Protein AF-A0A6I2RFL5-F1 (afdb_monomer)

Mean predicted aligned error: 3.1 Å

Solvent-accessible surface area (backbone atoms only — not comparable to full-atom values): 4658 Å² total; per-residue (Å²): 130,87,79,70,62,72,44,50,30,35,73,44,61,92,86,54,81,52,59,73,37,42,39,21,48,89,85,39,69,56,56,72,73,45,71,39,38,31,60,52,101,92,42,79,43,81,38,29,34,33,68,45,88,92,40,65,39,71,77,16,40,22,25,62,34,86,96,48,57,72,40,66,53,68,68,36,40,30,33,112

Foldseek 3Di:
DPDWDKWFWAFADPPQPPQFGFIDTVNDGDDQQDWWFWQDPVGTDIWGKHAQPVHGGQQRIATCDPPRTSPRRHGIITTD

pLDDT: mean 95.17, std 8.49, range [47.12, 98.69]

Radius of gyration: 12.46 Å; Cα contacts (8 Å, |Δi|>4): 160; chains: 1; bounding box: 41×19×35 Å

Nearest PDB structures (foldseek):
  2dpy-assembly2_B  TM=3.932E-01  e=3.420E-01  Salmonella enterica subsp. enterica serovar Typhimurium
  4tmz-assembly1_B  TM=4.023E-01  e=3.050E+00  Thermochaetoides thermophila
  4zv4-assembly2_B  TM=3.305E-01  e=2.060E+00  Pseudomonas aeruginosa PAO1
  4ncf-assembly2_B  TM=3.402E-01  e=5.346E+00  Saccharomyces cerevisiae S288C
  4aca-assembly1_A  TM=3.030E-01  e=8.857E+00  Methanococcus maripaludis

Sequence (80 aa):
MRQTRISQIKLPSPDDHDPHPRLLLNGYGIHAGSSYTALLPDGWHDITLEVAWDITGPACWYISTPGFAGISPVGLFVRR

Secondary structure (DSSP, 8-state):
---PPEEEEEPPPTT---SSPPPEETTEEPPTTEEEEEEETTEEEEEEEEE-TTS-SGGGEEE-STTSTT---TT-EEE-

Organism: Flavonifractor plautii (NCBI:txid292800)

Structure (mmCIF, N/CA/C/O backbone):
data_AF-A0A6I2RFL5-F1
#
_entry.id   AF-A0A6I2RFL5-F1
#
loop_
_atom_site.group_PDB
_atom_site.id
_atom_site.type_symbol
_atom_site.label_atom_id
_atom_site.label_alt_id
_atom_site.label_comp_id
_atom_site.label_asym_id
_atom_site.label_entity_id
_atom_site.label_seq_id
_atom_site.pdbx_PDB_ins_code
_atom_site.Cartn_x
_atom_site.Cartn_y
_atom_site.Cartn_z
_atom_site.occupancy
_atom_site.B_iso_or_equiv
_atom_site.auth_seq_id
_atom_site.auth_comp_id
_atom_site.auth_asym_id
_atom_site.auth_atom_id
_atom_site.pdbx_PDB_model_num
ATOM 1 N N . MET A 1 1 ? -28.990 3.270 6.831 1.00 47.12 1 MET A N 1
ATOM 2 C CA . MET A 1 1 ? -27.568 3.395 7.223 1.00 47.12 1 MET A CA 1
ATOM 3 C C . MET A 1 1 ? -26.725 3.119 5.989 1.00 47.12 1 MET A C 1
ATOM 5 O O . MET A 1 1 ? -26.981 2.122 5.326 1.00 47.12 1 MET A O 1
ATOM 9 N N . ARG A 1 2 ? -25.812 4.016 5.601 1.00 55.19 2 ARG A N 1
ATOM 10 C CA . ARG A 1 2 ? -24.927 3.783 4.448 1.00 55.19 2 ARG A CA 1
ATOM 11 C C . ARG A 1 2 ? -23.930 2.696 4.856 1.00 55.19 2 ARG A C 1
ATOM 13 O O . ARG A 1 2 ? -23.205 2.879 5.824 1.00 55.19 2 ARG A O 1
ATOM 20 N N . GLN A 1 3 ? -23.951 1.553 4.181 1.00 66.44 3 GLN A N 1
ATOM 21 C CA . GLN A 1 3 ? -23.028 0.458 4.460 1.00 66.44 3 GLN A CA 1
ATOM 22 C C . GLN A 1 3 ? -21.641 0.873 3.955 1.00 66.44 3 GLN A C 1
ATOM 24 O O . GLN A 1 3 ? -21.461 1.075 2.752 1.00 66.44 3 GLN A O 1
ATOM 29 N N . THR A 1 4 ? -20.682 1.077 4.860 1.00 75.50 4 THR A N 1
ATOM 30 C CA . THR A 1 4 ? -19.310 1.421 4.477 1.00 75.50 4 THR A CA 1
ATOM 31 C C . THR A 1 4 ? -18.708 0.234 3.732 1.00 75.50 4 THR A C 1
ATOM 33 O O . THR A 1 4 ? -18.615 -0.863 4.284 1.00 75.50 4 THR A O 1
A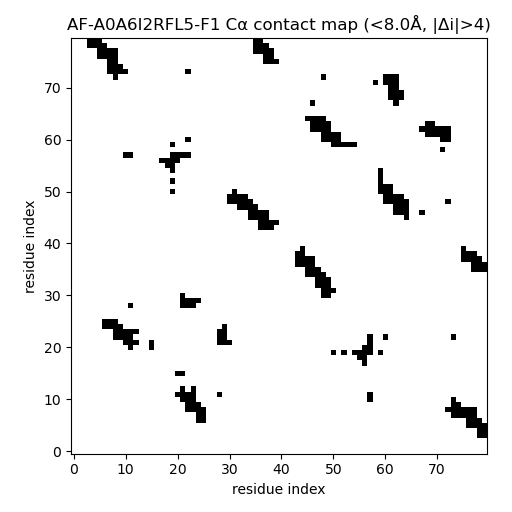TOM 36 N N . ARG A 1 5 ? -18.346 0.420 2.459 1.00 88.38 5 ARG A N 1
ATOM 37 C CA . ARG A 1 5 ? -17.745 -0.661 1.671 1.00 88.38 5 ARG A CA 1
ATOM 38 C C . ARG A 1 5 ? -16.302 -0.846 2.119 1.00 88.38 5 ARG A C 1
ATOM 40 O O . ARG A 1 5 ? -15.488 0.060 1.969 1.00 88.38 5 ARG A O 1
ATOM 47 N N . ILE A 1 6 ? -16.017 -2.023 2.663 1.00 95.94 6 ILE A N 1
ATOM 48 C CA . ILE A 1 6 ? -14.662 -2.470 2.977 1.00 95.94 6 ILE A CA 1
ATOM 49 C C . ILE A 1 6 ? -14.112 -3.179 1.745 1.00 95.94 6 ILE A C 1
ATOM 51 O O . ILE A 1 6 ? -14.820 -3.946 1.088 1.00 95.94 6 ILE A O 1
ATOM 55 N N . SER A 1 7 ? -12.866 -2.905 1.384 1.00 96.56 7 SER A N 1
ATOM 56 C CA . SER A 1 7 ? -12.240 -3.475 0.193 1.00 96.56 7 SER A CA 1
ATOM 57 C C . SER A 1 7 ? -10.744 -3.623 0.395 1.00 96.56 7 SER A C 1
ATOM 59 O O . SER A 1 7 ? -10.141 -2.859 1.138 1.00 96.56 7 SER A O 1
ATOM 61 N N . GLN A 1 8 ? -10.153 -4.627 -0.243 1.00 98.12 8 GLN A N 1
ATOM 62 C CA . GLN A 1 8 ? -8.731 -4.902 -0.104 1.00 98.12 8 GLN A CA 1
ATOM 63 C C . GLN A 1 8 ? -7.933 -4.166 -1.179 1.00 98.12 8 GLN A C 1
ATOM 65 O O . GLN A 1 8 ? -8.330 -4.171 -2.349 1.00 98.12 8 GLN A O 1
ATOM 70 N N . ILE A 1 9 ? -6.803 -3.579 -0.791 1.00 98.38 9 ILE A N 1
ATOM 71 C CA . ILE A 1 9 ? -5.809 -3.055 -1.728 1.00 98.38 9 ILE A CA 1
ATOM 72 C C . ILE A 1 9 ? -5.097 -4.238 -2.385 1.00 98.38 9 ILE A C 1
ATOM 74 O O . ILE A 1 9 ? -4.567 -5.119 -1.705 1.00 98.38 9 ILE A O 1
ATOM 78 N N . LYS A 1 10 ? -5.081 -4.259 -3.713 1.00 98.50 10 LYS A N 1
ATOM 79 C CA . LYS A 1 10 ? -4.482 -5.316 -4.528 1.00 98.50 10 LYS A CA 1
ATOM 80 C C . LYS A 1 10 ? -3.280 -4.793 -5.300 1.00 98.50 10 LYS A C 1
ATOM 82 O O . LYS A 1 10 ? -3.119 -3.586 -5.488 1.00 98.50 10 LYS A O 1
ATOM 87 N N . LEU A 1 11 ? -2.468 -5.735 -5.770 1.00 98.38 11 LEU A N 1
ATOM 88 C CA . LEU A 1 11 ? -1.412 -5.460 -6.736 1.00 98.38 11 LEU A CA 1
ATOM 89 C C . LEU A 1 11 ? -1.977 -4.778 -8.001 1.00 98.38 11 LEU A C 1
ATOM 91 O O . LEU A 1 11 ? -3.179 -4.898 -8.269 1.00 98.38 11 LEU A O 1
ATOM 95 N N . PRO A 1 12 ? -1.123 -4.073 -8.762 1.00 98.00 12 PRO A N 1
ATOM 96 C CA . PRO A 1 12 ? -1.483 -3.507 -10.055 1.00 98.00 12 PRO A CA 1
ATOM 97 C C . PRO A 1 12 ? -1.957 -4.565 -11.052 1.00 98.00 12 PRO A C 1
ATOM 99 O O . PRO A 1 12 ? -1.813 -5.771 -10.830 1.00 98.00 12 PRO A O 1
ATOM 102 N N . SER A 1 13 ? -2.497 -4.102 -12.180 1.00 96.00 13 SER A N 1
ATOM 103 C CA . SER A 1 13 ? -2.741 -4.987 -13.319 1.00 96.00 13 SER A CA 1
ATOM 104 C C . SER A 1 13 ? -1.421 -5.631 -13.770 1.00 96.00 13 SER A C 1
ATOM 106 O O . SER A 1 13 ? -0.427 -4.914 -13.869 1.00 96.00 13 SER A O 1
ATOM 108 N N . PRO A 1 14 ? -1.383 -6.936 -14.096 1.00 94.19 14 PRO A N 1
ATOM 109 C CA . PRO A 1 14 ? -0.208 -7.559 -14.712 1.00 94.19 14 PRO A CA 1
ATOM 110 C C . PRO A 1 14 ? 0.215 -6.905 -16.039 1.00 94.19 14 PRO A C 1
ATOM 112 O O . PRO A 1 14 ? 1.381 -6.987 -16.414 1.00 94.19 14 PRO A O 1
ATOM 115 N N . ASP A 1 15 ? -0.727 -6.246 -16.719 1.00 95.94 15 ASP A N 1
ATOM 116 C CA . ASP A 1 15 ? -0.504 -5.524 -17.978 1.00 95.94 15 ASP A CA 1
ATOM 117 C C . ASP A 1 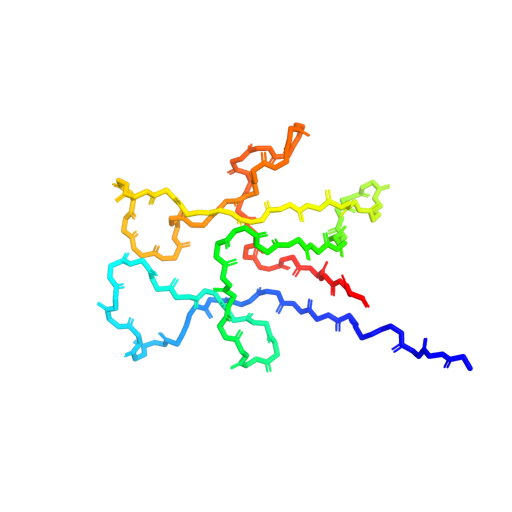15 ? -0.076 -4.056 -17.767 1.00 95.94 15 ASP A C 1
ATOM 119 O O . ASP A 1 15 ? 0.107 -3.315 -18.731 1.00 95.94 15 ASP A O 1
ATOM 123 N N . ASP A 1 16 ? 0.042 -3.600 -16.514 1.00 94.81 16 ASP A N 1
ATOM 124 C CA . ASP A 1 16 ? 0.586 -2.279 -16.193 1.00 94.81 16 ASP A CA 1
ATOM 125 C C . ASP A 1 16 ? 2.119 -2.354 -16.184 1.00 94.81 16 ASP A C 1
ATOM 127 O O . ASP A 1 16 ? 2.729 -3.008 -15.335 1.00 94.81 16 ASP A O 1
ATOM 131 N N . HIS A 1 17 ? 2.738 -1.711 -17.172 1.00 95.19 17 HIS A N 1
ATOM 132 C CA . HIS A 1 17 ? 4.190 -1.673 -17.356 1.00 95.19 17 HIS A CA 1
ATOM 133 C C . HIS A 1 17 ? 4.811 -0.341 -16.921 1.00 95.19 17 HIS A C 1
ATOM 135 O O . HIS A 1 17 ? 5.985 -0.093 -17.208 1.00 95.19 17 HIS A O 1
ATOM 141 N N . ASP A 1 18 ? 4.043 0.528 -16.256 1.00 96.62 18 ASP A N 1
ATOM 142 C CA . ASP A 1 18 ? 4.587 1.746 -15.667 1.00 96.62 18 ASP A CA 1
ATOM 143 C C . ASP A 1 18 ? 5.633 1.390 -14.585 1.00 96.62 18 ASP A C 1
ATOM 145 O O . ASP A 1 18 ? 5.423 0.443 -13.818 1.00 96.62 18 ASP A O 1
ATOM 149 N N . PRO A 1 19 ? 6.773 2.104 -14.493 1.00 96.81 19 PRO A N 1
ATOM 150 C CA . PRO A 1 19 ? 7.751 1.897 -13.423 1.00 96.81 19 PRO A CA 1
ATOM 151 C C . PRO A 1 19 ? 7.174 2.085 -12.012 1.00 96.81 19 PRO A C 1
ATOM 153 O O . PRO A 1 19 ? 7.672 1.468 -11.068 1.00 96.81 19 PRO A O 1
ATOM 156 N N . HIS A 1 20 ? 6.115 2.889 -11.874 1.00 97.44 20 HIS A N 1
ATOM 157 C CA . HIS A 1 20 ? 5.392 3.194 -10.640 1.00 97.44 20 HIS A CA 1
ATOM 158 C C . HIS A 1 20 ? 3.899 2.833 -10.794 1.00 97.44 20 HIS A C 1
ATOM 160 O O . HIS A 1 20 ? 3.020 3.701 -10.726 1.00 97.44 20 HIS A O 1
ATOM 166 N N . PRO A 1 21 ? 3.586 1.537 -10.987 1.00 97.88 21 PRO A N 1
ATOM 167 C CA . PRO A 1 21 ? 2.259 1.080 -11.389 1.00 97.88 21 PRO A CA 1
ATOM 168 C C . PRO A 1 21 ? 1.238 1.292 -10.269 1.00 97.88 21 PRO A C 1
ATOM 170 O O . PRO A 1 21 ? 1.573 1.241 -9.081 1.00 97.88 21 PRO A O 1
ATOM 173 N N . ARG A 1 22 ? -0.037 1.504 -10.607 1.00 97.88 22 ARG A N 1
ATOM 174 C CA . ARG A 1 22 ? -1.053 1.823 -9.586 1.00 97.88 22 ARG A CA 1
ATOM 175 C C . ARG A 1 22 ? -1.574 0.575 -8.889 1.00 97.88 22 ARG A C 1
ATOM 177 O O . ARG A 1 22 ? -2.089 -0.335 -9.533 1.00 97.88 22 ARG A O 1
ATOM 184 N N . LEU A 1 23 ? -1.555 0.577 -7.555 1.00 98.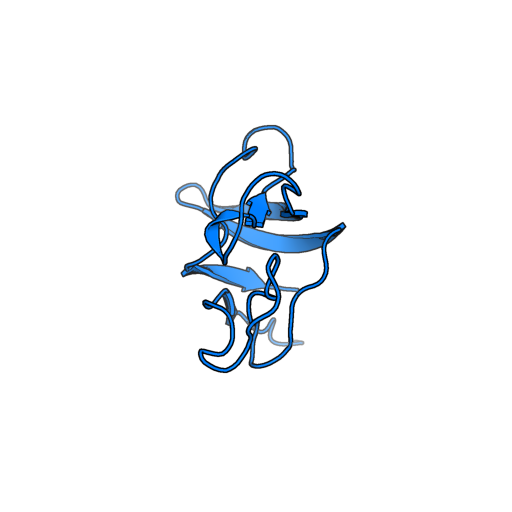44 23 LEU A N 1
ATOM 185 C CA . LEU A 1 23 ? -2.305 -0.409 -6.772 1.00 98.44 23 LEU A CA 1
ATOM 186 C C . LEU A 1 23 ? -3.805 -0.292 -7.053 1.00 98.44 23 LEU A C 1
ATOM 188 O O . LEU A 1 23 ? -4.306 0.790 -7.361 1.00 98.44 23 LEU A O 1
ATOM 192 N N . LEU A 1 24 ? -4.532 -1.398 -6.911 1.00 98.25 24 LEU A N 1
ATOM 193 C CA . LEU A 1 24 ? -5.955 -1.457 -7.234 1.00 98.25 24 LEU A CA 1
ATOM 194 C C . LEU A 1 24 ? -6.818 -1.513 -5.975 1.00 98.25 24 LEU A C 1
ATOM 196 O O . LEU A 1 24 ? -6.610 -2.347 -5.097 1.00 98.25 24 LEU A O 1
ATOM 200 N N . LEU A 1 25 ? -7.864 -0.692 -5.936 1.00 97.00 25 LEU A N 1
ATOM 201 C CA . LEU A 1 25 ? -8.935 -0.762 -4.948 1.00 97.00 25 LEU A CA 1
ATOM 202 C C . LEU A 1 25 ? -10.271 -0.889 -5.679 1.00 97.00 25 LEU A C 1
ATOM 204 O O . LEU A 1 25 ? -10.691 0.025 -6.385 1.00 97.00 25 LEU A O 1
ATOM 208 N N . ASN A 1 26 ? -10.940 -2.037 -5.540 1.00 94.50 26 ASN A N 1
ATOM 209 C CA . ASN A 1 26 ? -12.165 -2.357 -6.293 1.00 94.50 26 ASN A CA 1
ATOM 210 C C . ASN A 1 26 ? -12.034 -2.170 -7.815 1.00 94.50 26 ASN A C 1
ATOM 212 O O . ASN A 1 26 ? -12.974 -1.733 -8.471 1.00 94.50 26 ASN A O 1
ATOM 216 N N . GLY A 1 27 ? -10.863 -2.490 -8.368 1.00 94.25 27 GLY A N 1
ATOM 217 C CA . GLY A 1 27 ? -10.585 -2.352 -9.800 1.00 94.25 27 GLY A CA 1
ATOM 218 C C . GLY A 1 27 ? -10.199 -0.940 -10.247 1.00 94.25 27 GLY A C 1
ATOM 219 O O . GLY A 1 27 ? -9.878 -0.760 -11.415 1.00 94.25 27 GLY A O 1
ATOM 220 N N . TYR A 1 28 ? -10.176 0.046 -9.346 1.00 95.19 28 TYR A N 1
ATOM 221 C CA . TYR A 1 28 ? -9.715 1.401 -9.646 1.00 95.19 28 TYR A CA 1
ATOM 222 C C . TYR A 1 28 ? -8.280 1.609 -9.165 1.00 95.19 28 TYR A C 1
ATOM 224 O O . TYR A 1 28 ? -7.931 1.200 -8.057 1.00 95.19 28 TYR A O 1
ATOM 232 N N . GLY A 1 29 ? -7.460 2.272 -9.983 1.00 97.19 29 GLY A N 1
ATOM 233 C CA . GLY A 1 29 ? -6.094 2.638 -9.616 1.00 97.19 29 GLY A CA 1
ATOM 234 C C . GLY A 1 29 ? -6.068 3.684 -8.502 1.00 97.19 29 GLY A C 1
ATOM 235 O O . GLY A 1 29 ? -6.744 4.710 -8.589 1.00 97.19 29 GLY A O 1
ATOM 236 N N . ILE A 1 30 ? -5.276 3.431 -7.467 1.00 97.38 30 ILE A N 1
ATOM 237 C CA . ILE A 1 30 ? -5.052 4.362 -6.365 1.00 97.38 30 ILE A CA 1
ATOM 238 C C . ILE A 1 30 ? -4.082 5.463 -6.813 1.00 97.38 30 ILE A C 1
ATOM 240 O O . ILE A 1 30 ? -3.157 5.221 -7.586 1.00 97.38 30 ILE A O 1
ATOM 244 N N . HIS A 1 31 ? -4.301 6.681 -6.322 1.00 97.00 31 HIS A N 1
ATOM 245 C CA . HIS A 1 31 ? -3.408 7.818 -6.525 1.00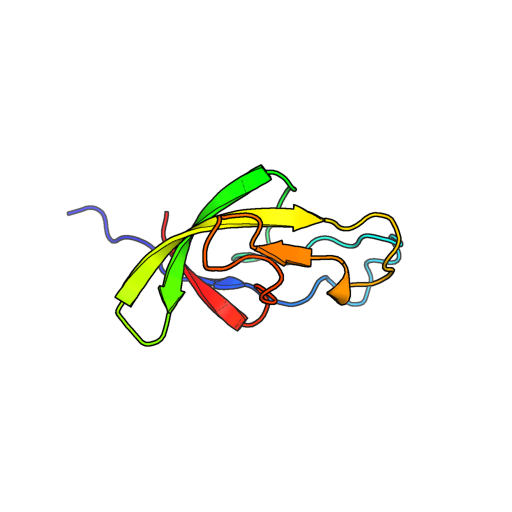 97.00 31 HIS A CA 1
ATOM 246 C C . HIS A 1 31 ? -2.552 8.062 -5.280 1.00 97.00 31 HIS A C 1
ATOM 248 O O . HIS A 1 31 ? -3.054 7.928 -4.161 1.00 97.00 31 HIS A O 1
ATOM 254 N N . ALA A 1 32 ? -1.296 8.465 -5.474 1.00 97.75 32 ALA A N 1
ATOM 255 C CA . ALA A 1 32 ? -0.465 9.004 -4.400 1.00 97.75 32 ALA A CA 1
ATOM 256 C C . ALA A 1 32 ? -1.187 10.181 -3.710 1.00 97.75 32 ALA A C 1
ATOM 258 O O . ALA A 1 32 ? -1.956 10.905 -4.352 1.00 97.75 32 ALA A O 1
ATOM 259 N N . GLY A 1 33 ? -1.025 10.306 -2.396 1.00 98.00 33 GLY A N 1
ATOM 260 C CA . GLY A 1 33 ? -1.765 11.236 -1.544 1.00 98.00 33 GLY A CA 1
ATOM 261 C C . GLY A 1 33 ? -3.190 10.798 -1.185 1.00 98.00 33 GLY A C 1
ATOM 262 O O . GLY A 1 33 ? -3.891 11.520 -0.478 1.00 98.00 33 GLY A O 1
ATOM 263 N N . SER A 1 34 ? -3.665 9.631 -1.642 1.00 97.50 34 SER A N 1
ATOM 264 C CA . SER A 1 34 ? -4.998 9.141 -1.260 1.00 97.50 34 SER A CA 1
ATOM 265 C C . SER A 1 34 ? -5.021 8.671 0.193 1.00 97.50 34 SER A C 1
ATOM 267 O O . SER A 1 34 ? -4.220 7.816 0.578 1.00 97.50 34 SER A O 1
ATOM 269 N N . SER A 1 35 ? -5.998 9.155 0.963 1.00 97.38 35 SER A N 1
ATOM 270 C CA . SER A 1 35 ? -6.240 8.704 2.337 1.00 97.38 35 SER A CA 1
ATOM 271 C C . SER A 1 35 ? -7.400 7.713 2.446 1.00 97.38 35 SER A C 1
ATOM 273 O O . SER A 1 35 ? -8.418 7.838 1.753 1.00 97.38 35 SER A O 1
ATOM 275 N N . TYR A 1 36 ? -7.242 6.750 3.353 1.00 97.31 36 TYR A N 1
ATOM 276 C CA . TYR A 1 36 ? -8.214 5.704 3.665 1.00 97.31 36 TYR A CA 1
ATOM 277 C C . TYR A 1 36 ? -8.184 5.361 5.153 1.00 97.31 36 TYR A C 1
ATOM 279 O O . TYR A 1 36 ? -7.165 5.551 5.805 1.00 97.31 36 TYR A O 1
ATOM 287 N N . THR A 1 37 ? -9.252 4.751 5.663 1.00 98.19 37 THR A N 1
ATOM 288 C CA . THR A 1 37 ? -9.228 4.121 6.986 1.00 98.19 37 THR A CA 1
ATOM 289 C C . THR A 1 37 ? -8.896 2.634 6.822 1.00 98.19 37 THR A C 1
ATOM 291 O O . THR A 1 37 ? -9.722 1.872 6.313 1.00 98.19 37 THR A O 1
ATOM 294 N N . ALA A 1 38 ? -7.695 2.211 7.215 1.00 98.19 38 ALA A N 1
ATOM 295 C CA . ALA A 1 38 ? -7.196 0.842 7.090 1.00 98.19 38 ALA A CA 1
ATOM 296 C C . ALA A 1 38 ? -7.366 0.031 8.375 1.00 98.19 38 ALA A C 1
ATOM 298 O O . ALA A 1 38 ? -7.253 0.567 9.474 1.00 98.19 38 ALA A O 1
ATOM 299 N N . LEU A 1 39 ? -7.624 -1.268 8.233 1.00 97.94 39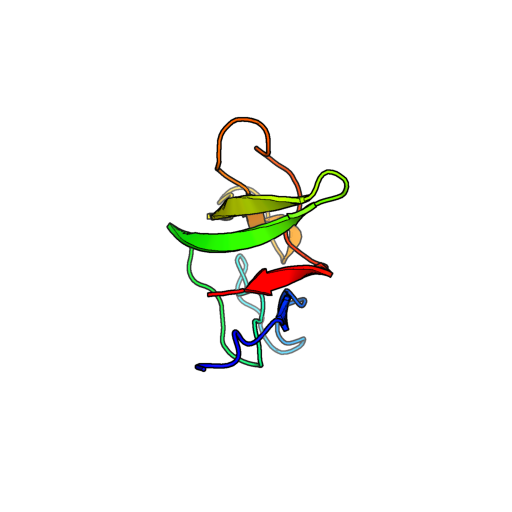 LEU A N 1
ATOM 300 C CA . LEU A 1 39 ? -7.651 -2.217 9.341 1.00 97.94 39 LEU A CA 1
ATOM 301 C C . LEU A 1 39 ? -6.235 -2.738 9.618 1.00 97.94 39 LEU A C 1
ATOM 303 O O . LEU A 1 39 ? -5.668 -3.460 8.799 1.00 97.94 39 LEU A O 1
ATOM 307 N N . LEU A 1 40 ? -5.701 -2.388 10.783 1.00 96.38 40 LEU A N 1
ATOM 308 C CA . LEU A 1 40 ? -4.445 -2.873 11.352 1.00 96.38 40 LEU A CA 1
ATOM 309 C C . LEU A 1 40 ? -4.736 -3.784 12.565 1.00 96.38 40 LEU A C 1
ATOM 311 O O . LEU A 1 40 ? -5.891 -3.872 12.994 1.00 96.38 40 LEU A O 1
ATOM 315 N N . PRO A 1 41 ? -3.734 -4.496 13.123 1.00 95.81 41 PRO A N 1
ATOM 316 C CA . PRO A 1 41 ? -3.960 -5.459 14.207 1.00 95.81 41 PRO A CA 1
ATOM 317 C C . PRO A 1 41 ? -4.649 -4.890 15.455 1.00 95.81 41 PRO A C 1
ATOM 319 O O . PRO A 1 41 ? -5.347 -5.621 16.153 1.00 95.81 41 PRO A O 1
ATOM 322 N N . ASP A 1 42 ? -4.463 -3.603 15.737 1.00 96.00 42 ASP A N 1
ATOM 323 C CA . ASP A 1 42 ? -5.019 -2.889 16.889 1.00 96.00 42 ASP A CA 1
ATOM 324 C C . ASP A 1 42 ? -6.308 -2.108 16.569 1.00 96.00 42 ASP A C 1
ATOM 326 O O . ASP A 1 42 ? -6.945 -1.577 17.478 1.00 96.00 42 ASP A O 1
ATOM 330 N N . GLY A 1 43 ? -6.735 -2.061 15.302 1.00 97.19 43 GLY A N 1
ATOM 331 C CA . GLY A 1 43 ? -7.992 -1.435 14.906 1.00 97.19 43 GLY A CA 1
ATOM 332 C C . GLY A 1 43 ? -7.934 -0.668 13.590 1.00 97.19 43 GLY A C 1
ATOM 333 O O . GLY A 1 43 ? -7.111 -0.922 12.716 1.00 97.19 43 GLY A O 1
ATOM 334 N N . TRP A 1 44 ? -8.882 0.252 13.428 1.00 97.75 44 TRP A N 1
ATOM 335 C CA . TRP A 1 44 ? -9.021 1.076 12.231 1.00 97.75 44 TRP A CA 1
ATOM 336 C C . TRP A 1 44 ? -8.236 2.378 12.379 1.00 97.75 44 TRP A C 1
ATOM 338 O O . TRP A 1 44 ? -8.487 3.121 13.325 1.00 97.75 44 TRP A O 1
ATOM 348 N N . HIS A 1 45 ? -7.374 2.686 11.412 1.00 98.12 45 HIS A N 1
ATOM 349 C CA . HIS A 1 45 ? -6.536 3.887 11.420 1.00 98.12 45 HIS A CA 1
ATOM 350 C C . HIS A 1 45 ? -6.598 4.627 10.098 1.00 98.12 45 HIS A C 1
ATOM 352 O O . HIS A 1 45 ? -6.630 4.007 9.036 1.00 98.12 45 HIS A O 1
ATOM 358 N N . ASP A 1 46 ? -6.571 5.953 10.161 1.00 98.06 46 ASP A N 1
ATOM 359 C CA . ASP A 1 46 ? -6.470 6.779 8.965 1.00 98.06 46 ASP A CA 1
ATOM 360 C C . ASP A 1 46 ? -5.027 6.789 8.459 1.00 98.06 46 ASP A C 1
ATOM 362 O O . ASP A 1 46 ? -4.085 7.149 9.167 1.00 98.06 46 ASP A O 1
ATOM 366 N N . ILE A 1 47 ? -4.861 6.374 7.208 1.00 98.25 47 ILE A N 1
ATOM 367 C CA . ILE A 1 47 ? -3.576 6.260 6.533 1.00 98.25 47 ILE A CA 1
ATOM 368 C C . ILE A 1 47 ? -3.593 7.051 5.230 1.00 98.25 47 ILE A C 1
ATOM 370 O O . ILE A 1 47 ? -4.627 7.147 4.569 1.00 98.25 47 ILE A O 1
ATOM 374 N N . THR A 1 48 ? -2.437 7.563 4.829 1.00 98.50 48 THR A N 1
ATOM 375 C CA . THR A 1 48 ? -2.204 8.146 3.504 1.00 98.50 48 THR A CA 1
ATOM 376 C C . THR A 1 48 ? -1.205 7.280 2.756 1.00 98.50 48 THR A C 1
ATOM 378 O O . THR A 1 48 ? -0.229 6.818 3.345 1.00 98.50 48 THR A O 1
ATOM 381 N N . LEU A 1 49 ? -1.468 7.025 1.476 1.00 98.50 49 LEU A N 1
ATOM 382 C CA . LEU A 1 49 ? -0.587 6.238 0.616 1.00 98.50 49 LEU A CA 1
ATOM 383 C C . LEU A 1 49 ? 0.253 7.149 -0.270 1.00 98.50 49 LEU A C 1
ATOM 385 O O . LEU A 1 49 ? -0.278 8.071 -0.882 1.00 98.50 49 LEU A O 1
ATOM 389 N N . GLU A 1 50 ? 1.539 6.846 -0.379 1.00 98.62 50 GLU A N 1
ATOM 390 C CA . GLU A 1 50 ? 2.494 7.555 -1.231 1.00 98.62 50 GLU A CA 1
ATOM 391 C C . GLU A 1 50 ? 3.339 6.579 -2.052 1.00 98.62 50 GLU A C 1
ATOM 393 O O . GLU A 1 50 ? 3.306 5.363 -1.837 1.00 98.62 50 GLU A O 1
ATOM 398 N N . VAL A 1 51 ? 4.079 7.140 -3.010 1.00 98.31 51 VAL A N 1
ATOM 399 C CA . VAL A 1 51 ? 4.966 6.416 -3.926 1.00 98.31 51 VAL A CA 1
ATOM 400 C C . VAL A 1 51 ? 6.404 6.902 -3.755 1.00 98.31 51 VAL A C 1
ATOM 402 O O . VAL A 1 51 ? 6.680 8.099 -3.822 1.00 98.31 51 VAL A O 1
ATOM 405 N N . ALA A 1 52 ? 7.325 5.964 -3.555 1.00 97.50 52 ALA A N 1
ATOM 406 C CA . ALA A 1 52 ? 8.762 6.196 -3.571 1.00 97.50 52 ALA A CA 1
ATOM 407 C C . ALA A 1 52 ? 9.269 6.153 -5.020 1.00 97.50 52 ALA A C 1
ATOM 409 O O . ALA A 1 52 ? 9.106 5.152 -5.715 1.00 97.50 52 ALA A O 1
ATOM 410 N N . TRP A 1 53 ? 9.873 7.245 -5.491 1.00 95.56 53 TRP A N 1
ATOM 411 C CA . TRP A 1 53 ? 10.270 7.393 -6.898 1.00 95.56 53 TRP A CA 1
ATOM 412 C C . TRP A 1 53 ? 11.516 6.588 -7.290 1.00 95.56 53 TRP A C 1
ATOM 414 O O . TRP A 1 53 ? 11.711 6.296 -8.467 1.00 95.56 53 TRP A O 1
ATOM 424 N N . ASP A 1 54 ? 12.346 6.216 -6.321 1.00 97.19 54 ASP A N 1
ATOM 425 C CA . ASP A 1 54 ? 13.583 5.447 -6.488 1.00 97.19 54 ASP A CA 1
ATOM 426 C C . ASP A 1 54 ? 13.369 3.922 -6.478 1.00 97.19 54 ASP A C 1
ATOM 428 O O . ASP A 1 54 ? 14.287 3.166 -6.798 1.00 97.19 54 ASP A O 1
ATOM 432 N N . ILE A 1 55 ? 12.155 3.462 -6.164 1.00 97.19 55 ILE A N 1
ATOM 433 C CA . ILE A 1 55 ? 11.762 2.050 -6.175 1.00 97.19 55 ILE A CA 1
ATOM 434 C C . ILE A 1 55 ? 10.858 1.800 -7.384 1.00 97.19 55 ILE A C 1
ATOM 436 O O . ILE A 1 55 ? 9.931 2.562 -7.644 1.00 97.19 55 ILE A O 1
ATOM 440 N N . THR A 1 56 ? 11.110 0.715 -8.116 1.00 97.25 56 THR A N 1
ATOM 441 C CA . THR A 1 56 ? 10.281 0.308 -9.261 1.00 97.25 56 THR A CA 1
ATOM 442 C C . THR A 1 56 ? 9.343 -0.840 -8.904 1.00 97.25 56 THR A C 1
ATOM 444 O O . THR A 1 56 ? 9.602 -1.635 -7.996 1.00 97.25 56 THR A O 1
ATOM 447 N N . GLY A 1 57 ? 8.236 -0.934 -9.641 1.00 97.06 57 GLY A N 1
ATOM 448 C CA . GLY A 1 57 ? 7.201 -1.936 -9.424 1.00 97.06 57 GLY A CA 1
ATOM 449 C C . GLY A 1 57 ? 6.330 -1.641 -8.195 1.00 97.06 57 GLY A C 1
ATOM 450 O O . GLY A 1 57 ? 6.456 -0.596 -7.564 1.00 97.06 57 GLY A O 1
ATOM 451 N N . PRO A 1 58 ? 5.431 -2.563 -7.808 1.00 96.38 58 PRO A N 1
ATOM 452 C CA . PRO A 1 58 ? 4.423 -2.314 -6.771 1.00 96.38 58 PRO A CA 1
ATOM 453 C C . PRO A 1 58 ? 4.999 -2.043 -5.375 1.00 96.38 58 PRO A C 1
ATOM 455 O O . PRO A 1 58 ? 4.296 -1.514 -4.517 1.00 96.38 58 PRO A O 1
ATOM 458 N N . ALA A 1 59 ? 6.267 -2.392 -5.142 1.00 97.12 59 ALA A N 1
ATOM 459 C CA . ALA A 1 59 ? 6.972 -2.118 -3.894 1.00 97.12 59 ALA A CA 1
ATOM 460 C C . ALA A 1 59 ? 7.248 -0.621 -3.668 1.00 97.12 59 ALA A C 1
ATOM 462 O O . ALA A 1 59 ? 7.614 -0.244 -2.559 1.00 97.12 59 ALA A O 1
ATOM 463 N N . CYS A 1 60 ? 7.057 0.231 -4.682 1.00 97.94 60 CYS A N 1
ATOM 464 C CA . CYS A 1 60 ? 7.186 1.677 -4.536 1.00 97.94 60 CYS A CA 1
ATOM 465 C C . CYS A 1 60 ? 6.109 2.293 -3.632 1.00 97.94 60 CYS A C 1
ATOM 467 O O . CYS A 1 60 ? 6.288 3.402 -3.139 1.00 97.94 60 CYS A O 1
ATOM 469 N N . TRP A 1 61 ? 5.000 1.590 -3.389 1.00 98.62 61 TRP A N 1
ATOM 470 C CA . TRP A 1 61 ? 3.904 2.085 -2.566 1.00 98.62 61 TRP A CA 1
ATOM 471 C C . TRP A 1 61 ? 4.125 1.836 -1.080 1.00 98.62 61 TRP A C 1
ATOM 473 O O . TRP A 1 61 ? 4.416 0.716 -0.655 1.00 98.62 61 TRP A O 1
ATOM 483 N N . TYR A 1 62 ? 3.869 2.864 -0.278 1.00 98.62 62 TYR A N 1
ATOM 484 C CA . 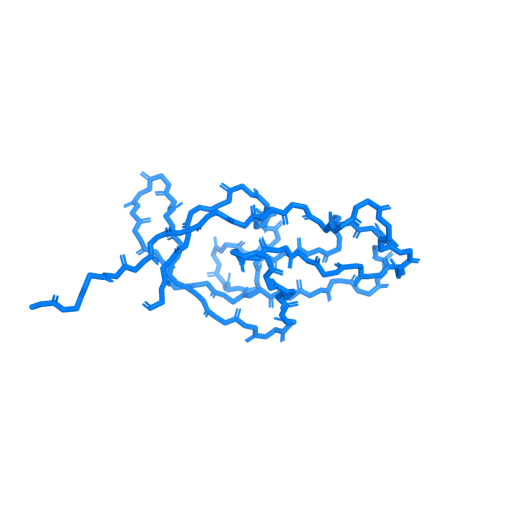TYR A 1 62 ? 3.992 2.805 1.173 1.00 98.62 62 TYR A CA 1
ATOM 485 C C . TYR A 1 62 ? 2.948 3.686 1.864 1.00 98.62 62 TYR A C 1
ATOM 487 O O . TYR A 1 62 ? 2.373 4.600 1.268 1.00 98.62 62 TYR A O 1
ATOM 495 N N . ILE A 1 63 ? 2.692 3.414 3.142 1.00 98.69 63 ILE A N 1
ATOM 496 C CA . ILE A 1 63 ? 1.942 4.330 4.006 1.00 98.69 63 ILE A CA 1
ATOM 497 C C . ILE A 1 63 ? 2.861 5.484 4.410 1.00 98.69 63 ILE A C 1
ATOM 499 O O . ILE A 1 63 ? 3.943 5.232 4.930 1.00 98.69 63 ILE A O 1
ATOM 503 N N . SER A 1 64 ? 2.445 6.737 4.220 1.00 98.56 64 SER A N 1
ATOM 504 C CA . SER A 1 64 ? 3.211 7.934 4.606 1.00 98.56 64 SER A CA 1
ATOM 505 C C . SER A 1 64 ? 2.824 8.515 5.969 1.00 98.56 64 SER A C 1
ATOM 507 O O . SER A 1 64 ? 3.550 9.351 6.508 1.00 98.56 64 SER A O 1
A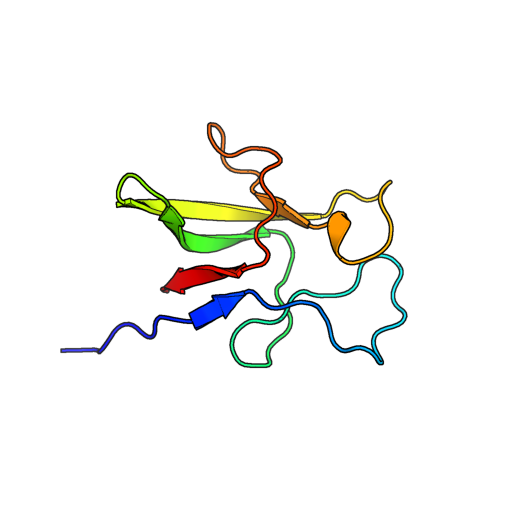TOM 509 N N . THR A 1 65 ? 1.710 8.070 6.557 1.00 98.44 65 THR A N 1
ATOM 510 C CA . THR A 1 65 ? 1.259 8.527 7.879 1.00 98.44 65 THR A CA 1
ATOM 511 C C . THR A 1 65 ? 2.300 8.205 8.962 1.00 98.44 65 THR A C 1
ATOM 513 O O . THR A 1 65 ? 2.703 7.042 9.088 1.00 98.44 65 THR A O 1
ATOM 516 N N . PRO A 1 66 ? 2.721 9.188 9.786 1.00 97.44 66 PRO A N 1
ATOM 517 C CA . PRO A 1 66 ? 3.627 8.947 10.907 1.00 97.44 66 PRO A CA 1
ATOM 518 C C . PRO A 1 66 ? 3.123 7.833 11.834 1.00 97.44 66 PRO A C 1
ATOM 520 O O . PRO A 1 66 ? 1.939 7.766 12.144 1.00 97.44 66 PRO A O 1
ATOM 523 N N . GLY A 1 67 ? 4.026 6.951 12.268 1.00 96.50 67 GLY A N 1
ATOM 524 C CA . GLY A 1 67 ? 3.690 5.756 13.058 1.00 96.50 67 GLY A CA 1
ATOM 525 C C . GLY A 1 67 ? 3.404 4.502 12.223 1.00 96.50 67 GLY A C 1
ATOM 526 O O . GLY A 1 67 ? 3.619 3.398 12.710 1.00 96.50 67 GLY A O 1
ATOM 527 N N . PHE A 1 68 ? 3.033 4.662 10.950 1.00 97.06 68 PHE A N 1
ATOM 528 C CA . PHE A 1 68 ? 2.846 3.564 9.988 1.00 97.06 68 PHE A CA 1
ATOM 529 C C . PHE A 1 68 ? 3.780 3.675 8.775 1.00 97.06 68 PHE A C 1
ATOM 531 O O . PHE A 1 68 ? 3.663 2.909 7.818 1.00 97.06 68 PHE A O 1
ATOM 538 N N . ALA A 1 69 ? 4.695 4.647 8.810 1.00 96.75 69 ALA A N 1
ATOM 539 C CA . ALA A 1 69 ? 5.557 5.002 7.698 1.00 96.75 69 ALA A CA 1
ATOM 540 C C . ALA A 1 69 ? 6.337 3.794 7.154 1.00 96.75 69 ALA A C 1
ATOM 542 O O . ALA A 1 69 ? 6.956 3.048 7.912 1.00 96.75 69 ALA A O 1
ATOM 543 N N . GLY A 1 70 ? 6.318 3.617 5.833 1.00 96.69 70 GLY A N 1
ATOM 544 C CA . GLY A 1 70 ? 7.081 2.567 5.147 1.00 96.69 70 GLY A CA 1
ATOM 545 C C . GLY A 1 70 ? 6.416 1.186 5.139 1.00 96.69 70 GLY A C 1
ATOM 546 O O . GLY A 1 70 ? 6.922 0.276 4.487 1.00 96.69 70 GLY A O 1
ATOM 547 N N . ILE A 1 71 ? 5.274 1.011 5.811 1.00 97.62 71 ILE A N 1
ATOM 548 C CA . ILE A 1 71 ? 4.499 -0.231 5.724 1.00 97.62 71 ILE A CA 1
ATOM 549 C C . ILE A 1 71 ? 3.915 -0.361 4.313 1.00 97.62 71 ILE A C 1
ATOM 551 O O . ILE A 1 71 ? 3.353 0.594 3.769 1.00 97.62 71 ILE A O 1
ATOM 555 N N . SER A 1 72 ? 4.016 -1.559 3.732 1.00 97.75 72 SER A N 1
ATOM 556 C CA . SER A 1 72 ? 3.377 -1.859 2.451 1.00 97.75 72 SER A CA 1
ATOM 557 C C . SER A 1 72 ? 1.850 -1.854 2.601 1.00 97.75 72 SER A C 1
ATOM 559 O O . SER A 1 72 ? 1.325 -2.536 3.484 1.00 97.75 72 SER A O 1
ATOM 561 N N . PRO A 1 73 ? 1.109 -1.139 1.737 1.00 98.12 73 PRO A N 1
ATOM 562 C CA . PRO A 1 73 ? -0.347 -1.101 1.813 1.00 98.12 73 PRO A CA 1
ATOM 563 C C . PRO A 1 73 ? -1.024 -2.286 1.110 1.00 98.12 73 PRO A C 1
ATOM 565 O O . PRO A 1 73 ? -2.241 -2.449 1.211 1.00 98.12 73 PRO A O 1
ATOM 568 N N . VAL A 1 74 ? -0.268 -3.108 0.375 1.00 98.19 74 VAL A N 1
ATOM 569 C CA . VAL A 1 74 ? -0.807 -4.256 -0.362 1.00 98.19 74 VAL A CA 1
ATOM 570 C C . VAL A 1 74 ? -1.408 -5.261 0.619 1.00 98.19 74 VAL A C 1
ATOM 572 O O . VAL A 1 74 ? -0.776 -5.671 1.586 1.00 98.19 74 VAL A O 1
ATOM 575 N N . GLY A 1 75 ? -2.646 -5.678 0.358 1.00 97.94 75 GLY A N 1
ATOM 576 C CA . GLY A 1 75 ? -3.366 -6.635 1.191 1.00 97.94 75 GLY A CA 1
ATOM 577 C C . GLY A 1 75 ? -4.142 -6.015 2.355 1.00 97.94 75 GLY A C 1
ATOM 578 O O . GLY A 1 75 ? -4.945 -6.726 2.963 1.00 97.94 75 GLY A O 1
ATOM 579 N N . LEU A 1 76 ? -3.990 -4.716 2.636 1.00 98.06 76 LEU A N 1
ATOM 580 C CA . LEU A 1 76 ? -4.784 -4.049 3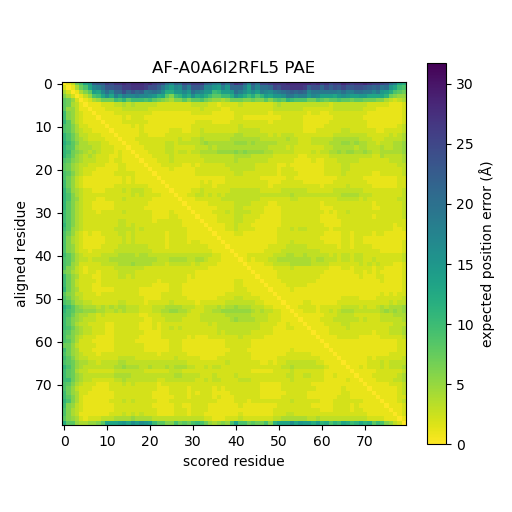.669 1.00 98.06 76 LEU A CA 1
ATOM 581 C C . LEU A 1 76 ? -6.255 -3.957 3.264 1.00 98.06 76 LEU A C 1
ATOM 583 O O . LEU A 1 76 ? -6.589 -3.623 2.124 1.00 98.06 76 LEU A O 1
ATOM 587 N N . PHE A 1 77 ? -7.140 -4.208 4.228 1.00 98.31 77 PHE A N 1
ATOM 588 C CA . PHE A 1 77 ? -8.556 -3.882 4.108 1.00 98.31 77 PHE A CA 1
ATOM 589 C C . PHE A 1 77 ? -8.764 -2.423 4.483 1.00 98.31 77 PHE A C 1
ATOM 591 O O . PHE A 1 77 ? -8.389 -1.997 5.573 1.00 98.31 77 PHE A O 1
ATOM 598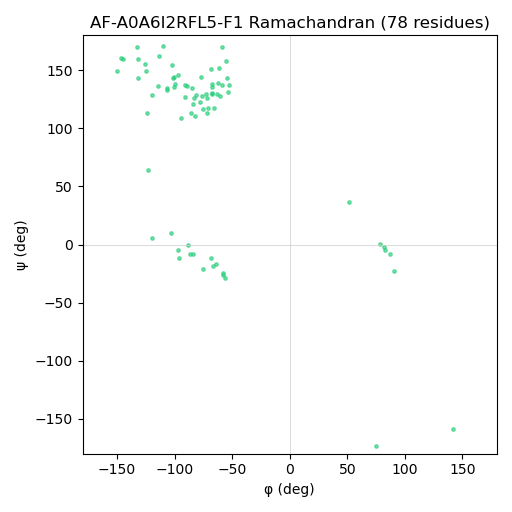 N N . VAL A 1 78 ? -9.391 -1.667 3.589 1.00 98.00 78 VAL A N 1
ATOM 599 C CA . VAL A 1 78 ? -9.654 -0.244 3.774 1.00 98.00 78 VAL A CA 1
ATOM 600 C C . VAL A 1 78 ? -11.126 0.080 3.595 1.00 98.00 78 VAL A C 1
ATOM 602 O O . VAL A 1 78 ? -11.863 -0.631 2.905 1.00 98.00 78 VAL A O 1
ATOM 605 N N . ARG A 1 79 ? -11.552 1.179 4.210 1.00 95.38 79 ARG A N 1
ATOM 606 C CA . ARG A 1 79 ? -12.879 1.766 4.047 1.00 95.38 79 ARG A CA 1
ATOM 607 C C . ARG A 1 79 ? -12.775 3.269 3.797 1.00 95.38 79 ARG A C 1
ATOM 609 O O . ARG A 1 79 ? -11.757 3.887 4.115 1.00 95.38 79 ARG A O 1
ATOM 616 N N . ARG A 1 80 ? -13.837 3.825 3.220 1.00 81.75 80 ARG A N 1
ATOM 617 C CA . ARG A 1 80 ? -13.993 5.251 2.928 1.00 81.75 80 ARG A CA 1
ATOM 618 C C . ARG A 1 80 ? -15.362 5.736 3.374 1.00 81.75 80 ARG A C 1
ATOM 620 O O . ARG A 1 80 ? -16.313 4.924 3.285 1.00 81.75 80 ARG A O 1
#